Protein AF-A0A943BG78-F1 (afdb_monomer_lite)

Structure (mmCIF, N/CA/C/O backbone):
data_AF-A0A943BG78-F1
#
_entry.id   AF-A0A943BG78-F1
#
loop_
_atom_site.group_PDB
_atom_site.id
_atom_site.type_symbol
_atom_site.label_atom_id
_atom_site.label_alt_id
_atom_site.label_comp_id
_atom_site.label_asym_id
_atom_site.label_entity_id
_atom_site.label_seq_id
_atom_site.pdbx_PDB_ins_code
_atom_site.Cartn_x
_atom_site.Cartn_y
_atom_site.Cartn_z
_atom_site.occupancy
_atom_site.B_iso_or_equiv
_atom_site.auth_seq_id
_atom_site.auth_comp_id
_atom_site.auth_asym_id
_atom_site.auth_atom_id
_atom_site.pdbx_PDB_model_num
ATOM 1 N N . MET A 1 1 ? -17.210 7.456 -48.202 1.00 39.53 1 MET A N 1
ATOM 2 C CA . MET A 1 1 ? -17.140 6.620 -46.983 1.00 39.53 1 MET A CA 1
ATOM 3 C C . MET A 1 1 ? -15.702 6.633 -46.489 1.00 39.53 1 MET A C 1
ATOM 5 O O . MET A 1 1 ? -14.835 6.156 -47.210 1.00 39.53 1 MET A O 1
ATOM 9 N N . ALA A 1 2 ? -15.424 7.260 -45.343 1.00 47.00 2 ALA A N 1
ATOM 10 C CA . ALA A 1 2 ? -14.077 7.287 -44.774 1.00 47.00 2 ALA A CA 1
ATOM 11 C C . ALA A 1 2 ? -13.689 5.871 -44.321 1.00 47.00 2 ALA A C 1
ATOM 13 O O . ALA A 1 2 ? -14.439 5.219 -43.595 1.00 47.00 2 ALA A O 1
ATOM 14 N N . LYS A 1 3 ? -12.545 5.378 -44.802 1.00 54.47 3 LYS A N 1
ATOM 15 C CA . LYS A 1 3 ? -11.995 4.066 -44.450 1.00 54.47 3 LYS A CA 1
ATOM 16 C C . LYS A 1 3 ? -11.648 4.117 -42.959 1.00 54.47 3 LYS A C 1
ATOM 18 O O . LYS A 1 3 ? -10.756 4.866 -42.574 1.00 54.47 3 LYS A O 1
ATOM 23 N N . LYS A 1 4 ? -12.401 3.400 -42.120 1.00 53.25 4 LYS A N 1
ATOM 24 C CA . LYS A 1 4 ? -12.138 3.293 -40.679 1.00 53.25 4 LYS A CA 1
ATOM 25 C C . LYS A 1 4 ? -10.719 2.737 -40.538 1.00 53.25 4 LYS A C 1
ATOM 27 O O . LYS A 1 4 ? -10.489 1.592 -40.918 1.00 53.25 4 LYS A O 1
ATOM 32 N N . ILE A 1 5 ? -9.766 3.576 -40.130 1.00 58.62 5 ILE A N 1
ATOM 33 C CA . ILE A 1 5 ? -8.393 3.139 -39.864 1.00 58.62 5 ILE A CA 1
ATOM 34 C C . ILE A 1 5 ? -8.507 2.002 -38.854 1.00 58.62 5 ILE A C 1
ATOM 36 O O . ILE A 1 5 ? -9.194 2.147 -37.841 1.00 58.62 5 ILE A O 1
ATOM 40 N N . ASP A 1 6 ? -7.908 0.858 -39.177 1.00 66.12 6 ASP A N 1
ATOM 41 C CA . ASP A 1 6 ? -7.857 -0.271 -38.262 1.00 66.12 6 ASP A CA 1
ATOM 42 C C . ASP A 1 6 ? -6.999 0.149 -37.066 1.00 66.12 6 ASP A C 1
ATOM 44 O O . ASP A 1 6 ? -5.770 0.189 -37.134 1.00 66.12 6 ASP A O 1
ATOM 48 N N . THR A 1 7 ? -7.669 0.532 -35.982 1.00 73.56 7 THR A N 1
ATOM 49 C CA . THR A 1 7 ? -7.053 1.011 -34.743 1.00 73.56 7 THR A CA 1
ATOM 50 C C . THR A 1 7 ? -6.074 -0.012 -34.172 1.00 73.56 7 THR A C 1
ATOM 52 O O . THR A 1 7 ? -5.108 0.366 -33.517 1.00 73.56 7 THR A O 1
ATOM 55 N N . SER A 1 8 ? -6.263 -1.301 -34.483 1.00 79.12 8 SER A N 1
ATOM 56 C CA . SER A 1 8 ? -5.342 -2.368 -34.100 1.00 79.12 8 SER A CA 1
ATOM 57 C C . SER A 1 8 ? -4.021 -2.314 -34.871 1.00 79.12 8 SER A C 1
ATOM 59 O O . SER A 1 8 ? -2.964 -2.565 -34.295 1.00 79.12 8 SER A O 1
ATOM 61 N N . TYR A 1 9 ? -4.048 -1.968 -36.161 1.00 84.12 9 TYR A N 1
ATOM 62 C CA . TYR A 1 9 ? -2.832 -1.817 -36.962 1.00 84.12 9 TYR A CA 1
ATOM 63 C C . TYR A 1 9 ? -1.991 -0.631 -36.481 1.00 84.12 9 TYR A C 1
ATOM 65 O O . TYR A 1 9 ? -0.787 -0.783 -36.275 1.00 84.12 9 TYR A O 1
ATOM 73 N N . GLN A 1 10 ? -2.631 0.519 -36.247 1.00 79.31 10 GLN A N 1
ATOM 74 C CA . GLN A 1 10 ? -1.935 1.718 -35.779 1.00 79.31 10 GLN A CA 1
ATOM 75 C C . GLN A 1 10 ? -1.282 1.484 -34.409 1.00 79.31 10 GLN A C 1
ATOM 77 O O . GLN A 1 10 ? -0.088 1.717 -34.268 1.00 79.31 10 GLN A O 1
ATOM 82 N N . ALA A 1 11 ? -2.008 0.888 -33.456 1.00 77.88 11 ALA A N 1
ATOM 83 C CA . ALA A 1 11 ? -1.472 0.584 -32.128 1.00 77.88 11 ALA A CA 1
ATOM 84 C C . ALA A 1 11 ? -0.255 -0.363 -32.164 1.00 77.88 11 ALA A C 1
ATOM 86 O O . ALA A 1 11 ? 0.706 -0.181 -31.416 1.00 77.88 11 ALA A O 1
ATOM 87 N N . ARG A 1 12 ? -0.253 -1.366 -33.057 1.00 83.12 12 ARG A N 1
ATOM 88 C CA . ARG A 1 12 ? 0.915 -2.246 -33.251 1.00 83.12 12 ARG A CA 1
ATOM 89 C C . ARG A 1 12 ? 2.113 -1.480 -33.807 1.00 83.12 12 ARG A C 1
ATOM 91 O O . ARG A 1 12 ? 3.240 -1.737 -33.392 1.00 83.12 12 ARG A O 1
ATOM 98 N N . MET A 1 13 ? 1.873 -0.565 -34.745 1.00 89.81 13 MET A N 1
ATOM 99 C CA . MET A 1 13 ? 2.929 0.250 -35.340 1.00 89.81 13 MET A CA 1
ATOM 100 C C . MET A 1 13 ? 3.528 1.225 -34.329 1.00 89.81 13 MET A C 1
ATOM 102 O O . MET A 1 13 ? 4.747 1.305 -34.209 1.00 89.81 13 MET A O 1
ATOM 106 N N . ASP A 1 14 ? 2.684 1.885 -33.540 1.00 83.75 14 ASP A N 1
ATOM 107 C CA . ASP A 1 14 ? 3.117 2.800 -32.484 1.00 83.75 14 ASP A CA 1
ATOM 108 C C . ASP A 1 14 ? 3.955 2.064 -31.425 1.00 83.75 14 ASP A C 1
ATOM 110 O O . ASP A 1 14 ? 5.005 2.559 -31.011 1.00 83.75 14 ASP A O 1
ATOM 114 N N . GLY A 1 15 ? 3.569 0.833 -31.064 1.00 87.31 15 GLY A N 1
ATOM 115 C CA . GLY A 1 15 ? 4.357 -0.032 -30.180 1.00 87.31 15 GLY A CA 1
ATOM 116 C C . GLY A 1 15 ? 5.723 -0.412 -30.749 1.00 87.31 15 GLY A C 1
ATOM 117 O O . GLY A 1 15 ? 6.721 -0.353 -30.031 1.00 87.31 15 GLY A O 1
ATOM 118 N N . MET A 1 16 ? 5.799 -0.743 -32.042 1.00 92.38 16 MET A N 1
ATOM 119 C CA . MET A 1 16 ? 7.075 -1.032 -32.710 1.00 92.38 16 MET A CA 1
ATOM 120 C C . MET A 1 16 ? 7.984 0.203 -32.774 1.00 92.38 16 MET A C 1
ATOM 122 O O . MET A 1 16 ? 9.176 0.097 -32.488 1.00 92.38 16 MET A O 1
ATOM 126 N N . ILE A 1 17 ? 7.429 1.378 -33.093 1.00 91.19 17 ILE A N 1
ATOM 127 C CA . ILE A 1 17 ? 8.175 2.646 -33.145 1.00 91.19 17 ILE A CA 1
ATOM 128 C C . ILE A 1 17 ? 8.693 3.030 -31.755 1.00 91.19 17 ILE A C 1
ATOM 130 O O . ILE A 1 17 ? 9.845 3.445 -31.620 1.00 91.19 17 ILE A O 1
ATOM 134 N N . TYR A 1 18 ? 7.864 2.887 -30.719 1.00 89.31 18 TYR A N 1
ATOM 135 C CA . TYR A 1 18 ? 8.264 3.139 -29.337 1.00 89.31 18 TYR A CA 1
ATOM 136 C C . TYR A 1 18 ? 9.400 2.208 -28.898 1.00 89.31 18 TYR A C 1
ATOM 138 O O . TYR A 1 18 ? 10.418 2.686 -28.397 1.00 89.31 18 TYR A O 1
ATOM 146 N N . ALA A 1 19 ? 9.254 0.899 -29.134 1.00 92.31 19 ALA A N 1
ATOM 147 C CA . ALA A 1 19 ? 10.262 -0.089 -28.766 1.00 92.31 19 ALA A CA 1
ATOM 148 C C . ALA A 1 19 ? 11.602 0.186 -29.462 1.00 92.31 19 ALA A C 1
ATOM 150 O O . ALA A 1 19 ? 12.644 0.167 -28.808 1.00 92.31 19 ALA A O 1
ATOM 151 N N . LEU A 1 20 ? 11.572 0.512 -30.761 1.00 93.81 20 LEU A N 1
ATOM 152 C CA . LEU A 1 20 ? 12.767 0.890 -31.513 1.00 93.81 20 LEU A CA 1
ATOM 153 C C . LEU A 1 20 ? 13.437 2.127 -30.903 1.00 93.81 20 LEU A C 1
ATOM 155 O O . LEU A 1 20 ? 14.622 2.083 -30.586 1.00 93.81 20 LEU A O 1
ATOM 159 N N . ARG A 1 21 ? 12.666 3.191 -30.647 1.00 91.12 21 ARG A N 1
ATOM 160 C CA . ARG A 1 21 ? 13.179 4.434 -30.051 1.00 91.12 21 ARG A CA 1
ATOM 161 C C . ARG A 1 21 ? 13.810 4.203 -28.676 1.00 91.12 21 ARG A C 1
ATOM 163 O O . ARG A 1 21 ? 14.840 4.797 -28.369 1.00 91.12 21 ARG A O 1
ATOM 170 N N . LEU A 1 22 ? 13.190 3.375 -27.835 1.00 88.25 22 LEU A N 1
ATOM 171 C CA . LEU A 1 22 ? 13.706 3.074 -26.500 1.00 88.25 22 LEU A CA 1
ATOM 172 C C . LEU A 1 22 ? 15.021 2.290 -26.577 1.00 88.25 22 LEU A C 1
ATOM 174 O O . LEU A 1 22 ? 15.964 2.619 -25.861 1.00 88.25 22 LEU A O 1
ATOM 178 N N . VAL A 1 23 ? 15.117 1.309 -27.478 1.00 95.31 23 VAL A N 1
ATOM 179 C CA . VAL A 1 23 ? 16.351 0.537 -27.690 1.00 95.31 23 VAL A CA 1
ATOM 180 C C . VAL A 1 23 ? 17.470 1.416 -28.241 1.00 95.31 23 VAL A C 1
ATOM 182 O O . VAL A 1 23 ? 18.594 1.320 -27.755 1.00 95.31 23 VAL A O 1
ATOM 185 N N . GLU A 1 24 ? 17.176 2.290 -29.205 1.00 91.94 24 GLU A N 1
ATOM 186 C CA . GLU A 1 24 ? 18.158 3.228 -29.766 1.00 91.94 24 GLU A CA 1
ATOM 187 C C . GLU A 1 24 ? 18.706 4.198 -28.712 1.00 91.94 24 GLU A C 1
ATOM 189 O O . GLU A 1 24 ? 19.877 4.570 -28.765 1.00 91.94 24 GLU A O 1
ATOM 194 N N . LYS A 1 25 ? 17.874 4.597 -27.744 1.00 90.25 25 LYS A N 1
ATOM 195 C CA . LYS A 1 25 ? 18.242 5.575 -26.715 1.00 90.25 25 LYS A CA 1
ATOM 196 C C . LYS A 1 25 ? 18.899 4.949 -25.479 1.00 90.25 25 LYS A C 1
ATOM 198 O O . LYS A 1 25 ? 19.841 5.522 -24.940 1.00 90.25 25 LYS A O 1
ATOM 203 N N . GLU A 1 26 ? 18.374 3.827 -24.991 1.00 88.88 26 GLU A N 1
ATOM 204 C CA . GLU A 1 26 ? 18.667 3.288 -23.648 1.00 88.88 26 GLU A CA 1
ATOM 205 C C . GLU A 1 26 ? 19.064 1.797 -23.670 1.00 88.88 26 GLU A C 1
ATOM 207 O O . GLU A 1 26 ? 19.402 1.218 -22.637 1.00 88.88 26 GLU A O 1
ATOM 212 N N . GLY A 1 27 ? 19.085 1.170 -24.851 1.00 92.56 27 GLY A N 1
ATOM 213 C CA . GLY A 1 27 ? 19.512 -0.213 -25.045 1.00 92.56 27 GLY A CA 1
ATOM 214 C C . GLY A 1 27 ? 18.426 -1.263 -24.786 1.00 92.56 27 GLY A C 1
ATOM 215 O O . GLY A 1 27 ? 17.316 -0.990 -24.330 1.00 92.56 27 GLY A O 1
ATOM 216 N N . ILE A 1 28 ? 18.760 -2.518 -25.096 1.00 94.94 28 ILE A N 1
ATOM 217 C CA . ILE A 1 28 ? 17.821 -3.652 -25.044 1.00 94.94 28 ILE A CA 1
ATOM 218 C C . ILE A 1 28 ? 17.344 -3.981 -23.619 1.00 94.94 28 ILE A C 1
ATOM 220 O O . ILE A 1 28 ? 16.201 -4.389 -23.430 1.00 94.94 28 ILE A O 1
ATOM 224 N N . GLU A 1 29 ? 18.190 -3.777 -22.605 1.00 92.44 29 GLU A N 1
ATOM 225 C CA . GLU A 1 29 ? 17.834 -4.049 -21.205 1.00 92.44 29 GLU A CA 1
ATOM 226 C C . GLU A 1 29 ? 16.803 -3.050 -20.665 1.00 92.44 29 GLU A C 1
ATOM 228 O O . GLU A 1 29 ? 15.941 -3.428 -19.871 1.00 92.44 29 GLU A O 1
ATOM 233 N N . ALA A 1 30 ? 16.826 -1.799 -21.141 1.00 84.44 30 ALA A N 1
ATOM 234 C CA . ALA A 1 30 ? 15.794 -0.818 -20.818 1.00 84.44 30 ALA A CA 1
ATOM 235 C C . ALA A 1 30 ? 14.431 -1.241 -21.385 1.00 84.44 30 ALA A C 1
ATOM 237 O O . ALA A 1 30 ? 13.432 -1.197 -20.669 1.00 84.44 30 ALA A O 1
ATOM 238 N N . LEU A 1 31 ? 14.397 -1.746 -22.626 1.00 91.12 31 LEU A N 1
ATOM 239 C CA . LEU A 1 31 ? 13.169 -2.267 -23.230 1.00 91.12 31 LEU A CA 1
ATOM 240 C C . LEU A 1 31 ? 12.611 -3.478 -22.465 1.00 91.12 31 LEU A C 1
ATOM 242 O O . LEU A 1 31 ? 11.404 -3.555 -22.259 1.00 91.12 31 LEU A O 1
ATOM 246 N N . LYS A 1 32 ? 13.460 -4.409 -22.009 1.00 88.19 32 LYS A N 1
ATOM 247 C CA . LYS A 1 32 ? 13.003 -5.570 -21.219 1.00 88.19 32 LYS A CA 1
ATOM 248 C C . LYS A 1 32 ? 12.327 -5.149 -19.913 1.00 88.19 32 LYS A C 1
ATOM 250 O O . LYS A 1 32 ? 11.233 -5.629 -19.623 1.00 88.19 32 LYS A O 1
ATOM 255 N N . LYS A 1 33 ? 12.951 -4.231 -19.166 1.00 82.12 33 LYS A N 1
ATOM 256 C CA . LYS A 1 33 ? 12.381 -3.684 -17.925 1.00 82.12 33 LYS A CA 1
ATOM 257 C C . LYS A 1 33 ? 11.066 -2.948 -18.184 1.00 82.12 33 LYS A C 1
ATOM 259 O O . LYS A 1 33 ? 10.117 -3.108 -17.424 1.00 82.12 33 LYS A O 1
ATOM 264 N N . ASP A 1 34 ? 10.996 -2.173 -19.265 1.00 81.00 34 ASP A N 1
ATOM 265 C CA . ASP A 1 34 ? 9.791 -1.429 -19.633 1.00 81.00 34 ASP A CA 1
ATOM 266 C C . ASP A 1 34 ? 8.634 -2.361 -20.048 1.00 81.00 34 ASP A C 1
ATOM 268 O O . ASP A 1 34 ? 7.502 -2.156 -19.613 1.00 81.00 34 ASP A O 1
ATOM 272 N N . ILE A 1 35 ? 8.908 -3.449 -20.782 1.00 83.25 35 ILE A N 1
ATOM 273 C CA . ILE A 1 35 ? 7.909 -4.484 -21.113 1.00 83.25 35 ILE A CA 1
ATOM 274 C C . ILE A 1 35 ? 7.367 -5.161 -19.848 1.00 83.25 35 ILE A C 1
ATOM 276 O O . ILE A 1 35 ? 6.152 -5.304 -19.709 1.00 83.25 35 ILE A O 1
ATOM 280 N N . GLU A 1 36 ? 8.246 -5.572 -18.929 1.00 77.50 36 GLU A N 1
ATOM 281 C CA . GLU A 1 36 ? 7.848 -6.199 -17.662 1.00 77.50 36 GLU A CA 1
ATOM 282 C C . GLU A 1 36 ? 6.965 -5.254 -16.838 1.00 77.50 36 GLU A C 1
ATOM 284 O O . GLU A 1 36 ? 5.871 -5.619 -16.400 1.00 77.50 36 GLU A O 1
ATOM 289 N N . PHE A 1 37 ? 7.397 -4.001 -16.708 1.00 69.62 37 PHE A N 1
ATOM 290 C CA . PHE A 1 37 ? 6.687 -2.982 -15.954 1.00 69.62 37 PHE A CA 1
ATOM 291 C C . PHE A 1 37 ? 5.322 -2.636 -16.564 1.00 69.62 37 PHE A C 1
ATOM 293 O O . PHE A 1 37 ? 4.316 -2.617 -15.852 1.00 69.62 37 PHE A O 1
ATOM 300 N N . ARG A 1 38 ? 5.244 -2.403 -17.880 1.00 75.12 38 ARG A N 1
ATOM 301 C CA . ARG A 1 38 ? 3.977 -2.098 -18.567 1.00 75.12 38 ARG A CA 1
ATOM 302 C C . ARG A 1 38 ? 3.018 -3.286 -18.562 1.00 75.12 38 ARG A C 1
ATOM 304 O O . ARG A 1 38 ? 1.817 -3.081 -18.393 1.00 75.12 38 ARG A O 1
ATOM 311 N N . GLY A 1 39 ? 3.537 -4.507 -18.710 1.00 66.19 39 GLY A N 1
ATOM 312 C CA . GLY A 1 39 ? 2.757 -5.745 -18.673 1.00 66.19 39 GLY A CA 1
ATOM 313 C C . GLY A 1 39 ? 2.151 -6.037 -17.300 1.00 66.19 39 GLY A C 1
ATOM 314 O O . GLY A 1 39 ? 1.007 -6.476 -17.223 1.00 66.19 39 GLY A O 1
ATOM 315 N N . ALA A 1 40 ? 2.873 -5.731 -16.219 1.00 59.12 40 ALA A N 1
ATOM 316 C CA . ALA A 1 40 ? 2.367 -5.882 -14.856 1.00 59.12 40 ALA A CA 1
ATOM 317 C C . ALA A 1 40 ? 1.310 -4.826 -14.480 1.00 59.12 40 ALA A C 1
ATOM 319 O O . ALA A 1 40 ? 0.439 -5.101 -13.657 1.00 59.12 40 ALA A O 1
ATOM 320 N N . ASN A 1 41 ? 1.374 -3.633 -15.085 1.00 50.81 41 ASN A N 1
ATOM 321 C CA . ASN A 1 41 ? 0.605 -2.462 -14.646 1.00 50.81 41 ASN A CA 1
ATOM 322 C C . ASN A 1 41 ? -0.450 -1.965 -15.655 1.00 50.81 41 ASN A C 1
ATOM 324 O O . ASN A 1 41 ? -1.063 -0.927 -15.417 1.00 50.81 41 ASN A O 1
ATOM 328 N N . PHE A 1 42 ? -0.677 -2.677 -16.769 1.00 62.31 42 PHE A N 1
ATOM 329 C CA . PHE A 1 42 ? -1.624 -2.295 -17.834 1.00 62.31 42 PHE A CA 1
ATOM 330 C C . PHE A 1 42 ? -1.470 -0.834 -18.290 1.00 62.31 42 PHE A C 1
ATOM 332 O O . PHE A 1 42 ? -2.452 -0.106 -18.413 1.00 62.31 42 PHE A O 1
ATOM 339 N N . VAL A 1 43 ? -0.232 -0.394 -18.522 1.00 65.12 43 VAL A N 1
ATOM 340 C CA . VAL A 1 43 ? 0.093 1.006 -18.841 1.00 65.12 43 VAL A CA 1
ATOM 341 C C . VAL A 1 43 ? 0.094 1.225 -20.362 1.00 65.12 43 VAL A C 1
ATOM 343 O O . VAL A 1 43 ? 0.966 0.670 -21.040 1.00 65.12 43 VAL A O 1
ATOM 346 N N . PRO A 1 44 ? -0.822 2.049 -20.915 1.00 69.56 44 PRO A N 1
ATOM 347 C CA . PRO A 1 44 ? -0.799 2.436 -22.325 1.00 69.56 44 PRO A CA 1
ATOM 348 C C . PRO A 1 44 ? 0.526 3.071 -22.780 1.00 69.56 44 PRO A C 1
ATOM 350 O O . PRO A 1 44 ? 1.223 3.738 -22.011 1.00 69.56 44 PRO A O 1
ATOM 353 N N . LEU A 1 45 ? 0.871 2.880 -24.056 1.00 69.88 45 LEU A N 1
ATOM 354 C CA . LEU A 1 45 ? 2.111 3.384 -24.669 1.00 69.88 45 LEU A CA 1
ATOM 355 C C . LEU A 1 45 ? 2.172 4.916 -24.721 1.00 69.88 45 LEU A C 1
ATOM 357 O O . LEU A 1 45 ? 3.255 5.495 -24.723 1.00 69.88 45 LEU A O 1
ATOM 361 N N . GLU A 1 46 ? 1.012 5.566 -24.732 1.00 68.38 46 GLU A N 1
ATOM 362 C CA . GLU A 1 46 ? 0.833 7.016 -24.766 1.00 68.38 46 GLU A CA 1
ATOM 363 C C . GLU A 1 46 ? 1.292 7.696 -23.468 1.00 68.38 46 GLU A C 1
ATOM 365 O O . GLU A 1 46 ? 1.487 8.911 -23.435 1.00 68.38 46 GLU A O 1
ATOM 370 N N . ILE A 1 47 ? 1.483 6.920 -22.399 1.00 64.81 47 ILE A N 1
ATOM 371 C CA . ILE A 1 47 ? 1.911 7.424 -21.101 1.00 64.81 47 ILE A CA 1
ATOM 372 C C . ILE A 1 47 ? 3.441 7.476 -21.069 1.00 64.81 47 ILE A C 1
ATOM 374 O O . ILE A 1 47 ? 4.134 6.450 -21.060 1.00 64.81 47 ILE A O 1
ATOM 378 N N . ASN A 1 48 ? 3.967 8.701 -21.055 1.00 68.31 48 ASN A N 1
ATOM 379 C CA . ASN A 1 48 ? 5.390 8.966 -20.871 1.00 68.31 48 ASN A CA 1
ATOM 380 C C . ASN A 1 48 ? 5.784 8.868 -19.378 1.00 68.31 48 ASN A C 1
ATOM 382 O O . ASN A 1 48 ? 4.934 8.740 -18.499 1.00 68.31 48 ASN A O 1
ATOM 386 N N . ARG A 1 49 ? 7.087 8.926 -19.072 1.00 64.12 49 ARG A N 1
ATOM 387 C CA . ARG A 1 49 ? 7.594 8.762 -17.696 1.00 64.12 49 ARG A CA 1
ATOM 388 C C . ARG A 1 49 ? 7.081 9.830 -16.719 1.00 64.12 49 ARG A C 1
ATOM 390 O O . ARG A 1 49 ? 6.852 9.514 -15.559 1.00 64.12 49 ARG A O 1
ATOM 397 N N . GLU A 1 50 ? 6.907 11.068 -17.167 1.00 67.50 50 GLU A N 1
ATOM 398 C CA . GLU A 1 50 ? 6.387 12.164 -16.337 1.00 67.50 50 GLU A CA 1
ATOM 399 C C . GLU A 1 50 ? 4.912 11.916 -16.008 1.00 67.50 50 GLU A C 1
ATOM 401 O O . GLU A 1 50 ? 4.525 11.911 -14.841 1.00 67.50 50 GLU A O 1
ATOM 406 N N . THR A 1 51 ? 4.120 11.546 -17.017 1.00 69.50 51 THR A N 1
ATOM 407 C CA . THR A 1 51 ? 2.724 11.132 -16.849 1.00 69.50 51 THR A CA 1
ATOM 408 C C . THR A 1 51 ? 2.606 9.884 -15.966 1.00 69.50 51 THR A C 1
ATOM 410 O O . THR A 1 51 ? 1.653 9.766 -15.203 1.00 69.50 51 THR A O 1
ATOM 413 N N . MET A 1 52 ? 3.579 8.966 -15.991 1.00 68.94 52 MET A N 1
ATOM 414 C CA . MET A 1 52 ? 3.609 7.818 -15.074 1.00 68.94 52 MET A CA 1
ATOM 415 C C . MET A 1 52 ? 3.754 8.235 -13.610 1.00 68.94 52 MET A C 1
ATOM 417 O O . MET A 1 52 ? 3.065 7.679 -12.757 1.00 68.94 52 MET A O 1
ATOM 421 N N . VAL A 1 53 ? 4.619 9.207 -13.309 1.00 69.81 53 VAL A N 1
ATOM 422 C CA . VAL A 1 53 ? 4.786 9.727 -11.941 1.00 69.81 53 VAL A CA 1
ATOM 423 C C . VAL A 1 53 ? 3.497 10.400 -11.467 1.00 69.81 53 VAL A C 1
ATOM 425 O O . VAL A 1 53 ? 3.046 10.152 -10.348 1.00 69.81 53 VAL A O 1
ATOM 428 N N . GLU A 1 54 ? 2.857 11.189 -12.330 1.00 72.06 54 GLU A N 1
ATOM 429 C CA . GLU A 1 54 ? 1.567 11.822 -12.032 1.00 72.06 54 GLU A CA 1
ATOM 430 C C . GLU A 1 54 ? 0.459 10.790 -11.786 1.00 72.06 54 GLU A C 1
ATOM 432 O O . GLU A 1 54 ? -0.302 10.906 -10.823 1.00 72.06 54 GLU A O 1
ATOM 437 N N . ILE A 1 55 ? 0.385 9.748 -12.620 1.00 71.50 55 ILE A N 1
ATOM 438 C CA . ILE A 1 55 ? -0.581 8.655 -12.466 1.00 71.50 55 ILE A CA 1
ATOM 439 C C . ILE A 1 55 ? -0.326 7.890 -11.173 1.00 71.50 55 ILE A C 1
ATOM 441 O O . ILE A 1 55 ? -1.280 7.599 -10.454 1.00 71.50 55 ILE A O 1
ATOM 445 N N . TYR A 1 56 ? 0.932 7.598 -10.845 1.00 74.69 56 TYR A N 1
ATOM 446 C CA . TYR A 1 56 ? 1.278 6.932 -9.594 1.00 74.69 56 TYR A CA 1
ATOM 447 C C . TYR A 1 56 ? 0.829 7.759 -8.385 1.00 74.69 56 TYR A C 1
ATOM 449 O O . TYR A 1 56 ? 0.132 7.242 -7.511 1.00 74.69 56 TYR A O 1
ATOM 457 N N . GLY A 1 57 ? 1.125 9.063 -8.376 1.00 74.62 57 GLY A N 1
ATOM 458 C CA . GLY A 1 57 ? 0.666 9.978 -7.328 1.00 74.62 57 GLY A CA 1
ATOM 459 C C . GLY A 1 57 ? -0.862 10.038 -7.228 1.00 74.62 57 GLY A C 1
ATOM 460 O O . GLY A 1 57 ? -1.423 9.964 -6.134 1.00 74.62 57 GLY A O 1
ATOM 461 N N . MET A 1 58 ? -1.557 10.093 -8.367 1.00 73.50 58 MET A N 1
ATOM 462 C CA . MET A 1 58 ? -3.020 10.091 -8.418 1.00 73.50 58 MET A CA 1
ATOM 463 C C . MET A 1 58 ? -3.620 8.781 -7.890 1.00 73.50 58 MET A C 1
ATOM 465 O O . MET A 1 58 ? -4.601 8.813 -7.142 1.00 73.50 58 MET A O 1
ATOM 469 N N . LEU A 1 59 ? -3.052 7.633 -8.266 1.00 76.12 59 LEU A N 1
ATOM 470 C CA . LEU A 1 59 ? -3.490 6.317 -7.806 1.00 76.12 59 LEU A CA 1
ATOM 471 C C . LEU A 1 59 ? -3.248 6.157 -6.306 1.00 76.12 59 LEU A C 1
ATOM 473 O O . LEU A 1 59 ? -4.175 5.774 -5.595 1.00 76.12 59 LEU A O 1
ATOM 477 N N . ALA A 1 60 ? -2.063 6.519 -5.811 1.00 78.94 60 ALA A N 1
ATOM 478 C CA . ALA A 1 60 ? -1.738 6.482 -4.388 1.00 78.94 60 ALA A CA 1
ATOM 479 C C . ALA A 1 60 ? -2.694 7.362 -3.567 1.00 78.94 60 ALA A C 1
ATOM 481 O O . ALA A 1 60 ? -3.270 6.901 -2.576 1.00 78.94 60 ALA A O 1
ATOM 482 N N . ALA A 1 61 ? -2.945 8.597 -4.018 1.00 76.25 61 ALA A N 1
ATOM 483 C CA . ALA A 1 61 ? -3.896 9.497 -3.373 1.00 76.25 61 ALA A CA 1
ATOM 484 C C . ALA A 1 61 ? -5.317 8.912 -3.384 1.00 76.25 61 ALA A C 1
ATOM 486 O O . ALA A 1 61 ? -5.988 8.893 -2.352 1.00 76.25 61 ALA A O 1
ATOM 487 N N . ARG A 1 62 ? -5.772 8.374 -4.524 1.00 72.50 62 ARG A N 1
ATOM 488 C CA . ARG A 1 62 ? -7.104 7.767 -4.653 1.00 72.50 62 ARG A CA 1
ATOM 489 C C . ARG A 1 62 ? -7.270 6.556 -3.742 1.00 72.50 62 ARG A C 1
ATOM 491 O O . ARG A 1 62 ? -8.281 6.476 -3.045 1.00 72.50 62 ARG A O 1
ATOM 498 N N . ILE A 1 63 ? -6.314 5.627 -3.748 1.00 82.25 63 ILE A N 1
ATOM 499 C CA . ILE A 1 63 ? -6.336 4.420 -2.911 1.00 82.25 63 ILE A CA 1
ATOM 500 C C . ILE A 1 63 ? -6.392 4.823 -1.439 1.00 82.25 63 ILE A C 1
ATOM 502 O O . ILE A 1 63 ? -7.280 4.368 -0.720 1.00 82.25 63 ILE A O 1
ATOM 506 N N . THR A 1 64 ? -5.514 5.735 -1.014 1.00 85.00 64 THR A N 1
ATOM 507 C CA . THR A 1 64 ? -5.439 6.192 0.381 1.00 85.00 64 THR A CA 1
ATOM 508 C C . THR A 1 64 ? -6.740 6.856 0.825 1.00 85.00 64 THR A C 1
ATOM 510 O O . THR A 1 64 ? -7.306 6.468 1.845 1.00 85.00 64 THR A O 1
ATOM 513 N N . GLN A 1 65 ? -7.271 7.801 0.040 1.00 82.12 65 GLN A N 1
ATOM 514 C CA . GLN A 1 65 ? -8.512 8.501 0.387 1.00 82.12 65 GLN A CA 1
ATOM 515 C C . GLN A 1 65 ? -9.725 7.569 0.395 1.00 82.12 65 GLN A C 1
ATOM 517 O O . GLN A 1 65 ? -10.561 7.652 1.295 1.00 82.12 65 GLN A O 1
ATOM 522 N N . THR A 1 66 ? -9.810 6.651 -0.571 1.00 84.12 66 THR A N 1
ATOM 523 C CA . THR A 1 66 ? -10.908 5.678 -0.641 1.00 84.12 66 THR A CA 1
ATOM 524 C C . THR A 1 66 ? -10.863 4.734 0.559 1.00 84.12 66 THR A C 1
ATOM 526 O O . THR A 1 66 ? -11.862 4.596 1.262 1.00 84.12 66 THR A O 1
ATOM 529 N N . MET A 1 67 ? -9.702 4.137 0.850 1.00 91.38 67 MET A N 1
ATOM 530 C CA . MET A 1 67 ? -9.535 3.222 1.982 1.00 91.38 67 MET A CA 1
ATOM 531 C C . MET A 1 67 ? -9.819 3.910 3.315 1.00 91.38 67 MET A C 1
ATOM 533 O O . MET A 1 67 ? -10.616 3.405 4.103 1.00 91.38 67 MET A O 1
ATOM 537 N N . LEU A 1 68 ? -9.226 5.081 3.560 1.00 94.69 68 LEU A N 1
ATOM 538 C CA . LEU A 1 68 ? -9.413 5.814 4.811 1.00 94.69 68 LEU A CA 1
ATOM 539 C C . LEU A 1 68 ? -10.877 6.215 5.014 1.00 94.69 68 LEU A C 1
ATOM 541 O O . LEU A 1 68 ? -11.418 6.031 6.104 1.00 94.69 68 LEU A O 1
ATOM 545 N N . THR A 1 69 ? -11.549 6.679 3.957 1.00 93.06 69 THR A N 1
ATOM 546 C CA . THR A 1 69 ? -12.981 7.007 4.012 1.00 93.06 69 THR A CA 1
ATOM 547 C C . THR A 1 69 ? -13.814 5.781 4.383 1.00 93.06 69 THR A C 1
ATOM 549 O O . THR A 1 69 ? -14.647 5.858 5.288 1.00 93.06 69 THR A O 1
ATOM 552 N N . MET A 1 70 ? -13.562 4.635 3.742 1.00 96.12 70 MET A N 1
ATOM 553 C CA . MET A 1 70 ? -14.289 3.394 4.023 1.00 96.12 70 MET A CA 1
ATOM 554 C C . MET A 1 70 ? -14.022 2.858 5.431 1.00 96.12 70 MET A C 1
ATOM 556 O O . MET A 1 70 ? -14.953 2.397 6.091 1.00 96.12 70 MET A O 1
ATOM 560 N N . VAL A 1 71 ? -12.788 2.955 5.931 1.00 97.62 71 VAL A N 1
ATOM 561 C CA . VAL A 1 71 ? -12.447 2.562 7.306 1.00 97.62 71 VAL A CA 1
ATOM 562 C C . VAL A 1 71 ? -13.161 3.456 8.321 1.00 97.62 71 VAL A C 1
ATOM 564 O O . VAL A 1 71 ? -13.787 2.939 9.244 1.00 97.62 71 VAL A O 1
ATOM 567 N N . LEU A 1 72 ? -13.142 4.781 8.141 1.00 98.06 72 LEU A N 1
ATOM 568 C CA . LEU A 1 72 ? -13.829 5.716 9.041 1.00 98.06 72 LEU A CA 1
ATOM 569 C C . LEU A 1 72 ? -15.350 5.508 9.037 1.00 98.06 72 LEU A C 1
ATOM 571 O O . LEU A 1 72 ? -15.963 5.488 10.105 1.00 98.06 72 LEU A O 1
ATOM 575 N N . ALA A 1 73 ? -15.952 5.303 7.861 1.00 97.94 73 ALA A N 1
ATOM 576 C CA . ALA A 1 73 ? -17.370 4.968 7.741 1.00 97.94 73 ALA A CA 1
ATOM 577 C C . ALA A 1 73 ? -17.693 3.641 8.450 1.00 97.94 73 ALA A C 1
ATOM 579 O O . ALA A 1 73 ? -18.610 3.577 9.264 1.00 97.94 73 ALA A O 1
ATOM 580 N N . THR A 1 74 ? -16.866 2.611 8.250 1.00 98.31 74 THR A N 1
ATOM 581 C CA . THR A 1 74 ? -17.028 1.310 8.917 1.00 98.31 74 THR A CA 1
ATOM 582 C C . THR A 1 74 ? -16.917 1.434 10.437 1.00 98.31 74 THR A C 1
ATOM 584 O O . THR A 1 74 ? -17.698 0.821 11.164 1.00 98.31 74 THR A O 1
ATOM 587 N N . LEU A 1 75 ? -15.977 2.230 10.956 1.00 98.31 75 LEU A N 1
ATOM 588 C CA . LEU A 1 75 ? -15.822 2.473 12.396 1.00 98.31 75 LEU A CA 1
ATOM 589 C C . LEU A 1 75 ? -17.013 3.244 12.978 1.00 98.31 75 LEU A C 1
ATOM 591 O O . LEU A 1 75 ? -17.472 2.931 14.080 1.00 98.31 75 LEU A O 1
ATOM 595 N N . ARG A 1 76 ? -17.551 4.215 12.236 1.00 97.88 76 ARG A N 1
ATOM 596 C CA . ARG A 1 76 ? -18.785 4.913 12.608 1.00 97.88 76 ARG A CA 1
ATOM 597 C C . ARG A 1 76 ? -19.956 3.938 12.703 1.00 97.88 76 ARG A C 1
ATOM 599 O O . ARG A 1 76 ? -20.619 3.909 13.734 1.00 97.88 76 ARG A O 1
ATOM 606 N N . ASP A 1 77 ? -20.172 3.126 11.675 1.00 98.00 77 ASP A N 1
ATOM 607 C CA . ASP A 1 77 ? -21.364 2.280 11.570 1.00 98.00 77 ASP A CA 1
ATOM 608 C C . ASP A 1 77 ? -21.294 1.063 12.501 1.00 98.00 77 ASP A C 1
ATOM 610 O O . ASP A 1 77 ? -22.270 0.721 13.164 1.00 98.00 77 ASP A O 1
ATOM 614 N N . SER A 1 78 ? -20.124 0.426 12.610 1.00 97.81 78 SER A N 1
ATOM 615 C CA . SER A 1 78 ? -19.958 -0.798 13.408 1.00 97.81 78 SER A CA 1
ATOM 616 C C . SER A 1 78 ? -19.678 -0.546 14.891 1.00 97.81 78 SER A C 1
ATOM 618 O O . SER A 1 78 ? -19.995 -1.397 15.723 1.00 97.81 78 SER A O 1
ATOM 620 N N . LYS A 1 79 ? -19.054 0.588 15.245 1.00 95.69 79 LYS A N 1
ATOM 621 C CA . LYS A 1 79 ? -18.651 0.905 16.629 1.00 95.69 79 LYS A CA 1
ATOM 622 C C . LYS A 1 79 ? -19.311 2.163 17.188 1.00 95.69 79 LYS A C 1
ATOM 624 O O . LYS A 1 79 ? -19.051 2.505 18.342 1.00 95.69 79 LYS A O 1
ATOM 629 N N . GLY A 1 80 ? -20.118 2.873 16.399 1.00 96.75 80 GLY A N 1
ATOM 630 C CA . GLY A 1 80 ? -20.748 4.127 16.815 1.00 96.75 80 GLY A CA 1
ATOM 631 C C . GLY A 1 80 ? -19.739 5.244 17.090 1.00 96.75 80 GLY A C 1
ATOM 632 O O . GLY A 1 80 ? -20.000 6.111 17.924 1.00 96.75 80 GLY A O 1
ATOM 633 N N . TRP A 1 81 ? -18.546 5.206 16.483 1.00 98.19 81 TRP A N 1
ATOM 634 C CA . TRP A 1 81 ? -17.520 6.216 16.749 1.00 98.19 81 TRP A CA 1
ATOM 635 C C . TRP A 1 81 ? -17.980 7.599 16.280 1.00 98.19 81 TRP A C 1
ATOM 637 O O . TRP A 1 81 ? -18.323 7.799 15.118 1.00 98.19 81 TRP A O 1
ATOM 647 N N . GLY A 1 82 ? -17.976 8.553 17.213 1.00 96.19 82 GLY A N 1
ATOM 648 C CA . GLY A 1 82 ? -18.241 9.962 16.942 1.00 96.19 82 GLY A CA 1
ATOM 649 C C . GLY A 1 82 ? -16.999 10.717 16.468 1.00 96.19 82 GLY A C 1
ATOM 650 O O . GLY A 1 82 ? -15.887 10.186 16.457 1.00 96.19 82 GLY A O 1
ATOM 651 N N . GLU A 1 83 ? -17.196 11.990 16.135 1.00 97.75 83 GLU A N 1
ATOM 652 C CA . GLU A 1 83 ? -16.208 12.868 15.495 1.00 97.75 83 GLU A CA 1
ATOM 653 C C . GLU A 1 83 ? -14.806 12.798 16.111 1.00 97.75 83 GLU A C 1
ATOM 655 O O . GLU A 1 83 ? -13.840 12.569 15.389 1.00 97.75 83 GLU A O 1
ATOM 660 N N . LYS A 1 84 ? -14.689 12.947 17.438 1.00 98.06 84 LYS A N 1
ATOM 661 C CA . LYS A 1 84 ? -13.389 12.967 18.124 1.00 98.06 84 LYS A CA 1
ATOM 662 C C . LYS A 1 84 ? -12.569 11.702 17.849 1.00 98.06 84 LYS A C 1
ATOM 664 O O . LYS A 1 84 ? -11.444 11.794 17.385 1.00 98.06 84 LYS A O 1
ATOM 669 N N . ARG A 1 85 ? -13.161 10.519 18.0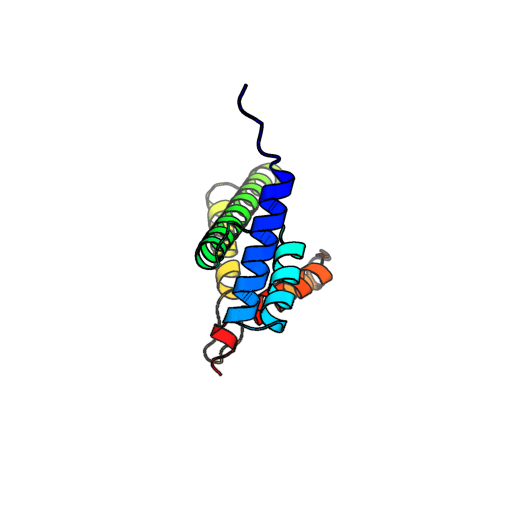50 1.00 98.25 85 ARG A N 1
ATOM 670 C CA . ARG A 1 85 ? -12.466 9.235 17.843 1.00 98.25 85 ARG A CA 1
ATOM 671 C C . ARG A 1 85 ? -12.094 9.008 16.379 1.00 98.25 85 ARG A C 1
ATOM 673 O O . ARG A 1 85 ? -11.056 8.422 16.100 1.00 98.25 85 ARG A O 1
ATOM 680 N N . LEU A 1 86 ? -12.941 9.460 15.452 1.00 98.38 86 LEU A N 1
ATOM 681 C CA . LEU A 1 86 ? -12.665 9.357 14.019 1.00 98.38 86 LEU A CA 1
ATOM 682 C C . LEU A 1 86 ? -11.509 10.274 13.599 1.00 98.38 86 LEU A C 1
ATOM 684 O O . LEU A 1 86 ? -10.664 9.843 12.821 1.00 98.38 86 LEU A O 1
ATOM 688 N N . LYS A 1 87 ? -11.438 11.500 14.136 1.00 98.12 87 LYS A N 1
ATOM 689 C CA . LYS A 1 87 ? -10.304 12.413 13.920 1.00 98.12 87 LYS A CA 1
ATOM 690 C C . LYS A 1 87 ? -9.007 11.839 14.486 1.00 98.12 87 LYS A C 1
ATOM 692 O O . LYS A 1 87 ? -8.038 11.738 13.744 1.00 98.12 87 LYS A O 1
ATOM 697 N N . ASP A 1 88 ? -9.035 11.359 15.729 1.00 98.00 88 ASP A N 1
ATOM 698 C CA . ASP A 1 88 ? -7.865 10.751 16.376 1.00 98.00 88 ASP A CA 1
ATOM 699 C C . ASP A 1 88 ? -7.342 9.543 15.568 1.00 98.00 88 ASP A C 1
ATOM 701 O O . ASP A 1 88 ? -6.140 9.398 15.340 1.00 98.00 88 ASP A O 1
ATOM 705 N N . PHE A 1 89 ? -8.244 8.681 15.075 1.00 97.81 89 PHE A N 1
ATOM 706 C CA . PHE A 1 89 ? -7.865 7.561 14.207 1.00 97.81 89 PHE A CA 1
ATOM 707 C C . PHE A 1 89 ? -7.275 8.035 12.879 1.00 97.81 89 PHE A C 1
ATOM 709 O O . PHE A 1 89 ? -6.2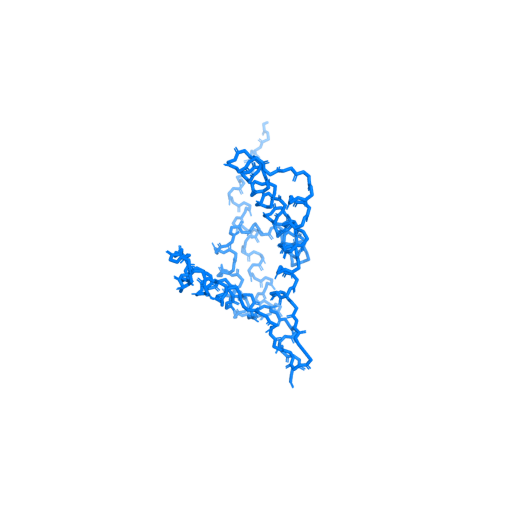55 7.504 12.444 1.00 97.81 89 PHE A O 1
ATOM 716 N N . LYS A 1 90 ? -7.916 9.019 12.236 1.00 97.19 90 LYS A N 1
ATOM 717 C CA . LYS A 1 90 ? -7.467 9.579 10.959 1.00 97.19 90 LYS A CA 1
ATOM 718 C C . LYS A 1 90 ? -6.035 10.105 11.070 1.00 97.19 90 LYS A C 1
ATOM 720 O O . LYS A 1 90 ? -5.193 9.716 10.268 1.00 97.19 90 LYS A O 1
ATOM 725 N N . GLU A 1 91 ? -5.760 10.921 12.084 1.00 97.00 91 GLU A N 1
ATOM 726 C CA . GLU A 1 91 ? -4.433 11.497 12.328 1.00 97.00 91 GLU A CA 1
ATOM 727 C C . GLU A 1 91 ? -3.380 10.410 12.578 1.00 97.00 91 GLU A C 1
ATOM 729 O O . GLU A 1 91 ? -2.289 10.451 12.010 1.00 97.00 91 GLU A O 1
ATOM 734 N N . MET A 1 92 ? -3.713 9.390 13.374 1.00 95.75 92 MET A N 1
ATOM 735 C CA . MET A 1 92 ? -2.802 8.274 13.638 1.00 95.75 92 MET A CA 1
ATOM 736 C C . MET A 1 92 ? -2.531 7.427 12.386 1.00 95.75 92 MET A C 1
ATOM 738 O O . MET A 1 92 ? -1.401 6.988 12.168 1.00 95.75 92 MET A O 1
ATOM 742 N N . PHE A 1 93 ? -3.553 7.184 11.563 1.00 94.56 93 PHE A N 1
ATOM 743 C CA . PHE A 1 93 ? -3.406 6.450 10.309 1.00 94.56 93 PHE A CA 1
ATOM 744 C C . PHE A 1 93 ? -2.494 7.204 9.335 1.00 94.56 93 PHE A C 1
ATOM 746 O O . PHE A 1 93 ? -1.546 6.626 8.810 1.00 94.56 93 PHE A O 1
ATOM 753 N N . GLU A 1 94 ? -2.725 8.506 9.152 1.00 92.69 94 GLU A N 1
ATOM 754 C CA . GLU A 1 94 ? -1.897 9.355 8.289 1.00 92.69 94 GLU A CA 1
ATOM 755 C C . GLU A 1 94 ? -0.445 9.419 8.780 1.00 92.69 94 GLU A C 1
ATOM 757 O O . GLU A 1 94 ? 0.479 9.296 7.976 1.00 92.69 94 GLU A O 1
ATOM 762 N N . LYS A 1 95 ? -0.226 9.506 10.099 1.00 91.88 95 LYS A N 1
ATOM 763 C CA . LYS A 1 95 ? 1.115 9.443 10.697 1.00 91.88 95 LYS A CA 1
ATOM 764 C C . LYS A 1 95 ? 1.840 8.139 10.355 1.00 91.88 95 LYS A C 1
ATOM 766 O O . LYS A 1 95 ? 2.996 8.182 9.949 1.00 91.88 95 LYS A O 1
ATOM 771 N N . LYS A 1 96 ? 1.159 6.993 10.459 1.00 91.50 96 LYS A N 1
ATOM 772 C CA . LYS A 1 96 ? 1.729 5.687 10.087 1.00 91.50 96 LYS A CA 1
ATOM 773 C C . LYS A 1 96 ? 2.082 5.607 8.601 1.00 91.50 96 LYS A C 1
ATOM 775 O O . LYS A 1 96 ? 3.110 5.034 8.263 1.00 91.50 96 LYS A O 1
ATOM 780 N N . CYS A 1 97 ? 1.263 6.183 7.717 1.00 88.94 97 CYS A N 1
ATOM 781 C CA . CYS A 1 97 ? 1.592 6.257 6.290 1.00 88.94 97 CYS A CA 1
ATOM 782 C C . CYS A 1 97 ? 2.888 7.043 6.049 1.00 88.94 97 CYS A C 1
ATOM 784 O O . CYS A 1 97 ? 3.726 6.597 5.273 1.00 88.94 97 CYS A O 1
ATOM 786 N N . ILE A 1 98 ? 3.072 8.170 6.746 1.00 87.62 98 ILE A N 1
ATOM 787 C CA . ILE A 1 98 ? 4.296 8.979 6.654 1.00 87.62 98 ILE A CA 1
ATOM 788 C C . ILE A 1 98 ? 5.505 8.208 7.198 1.00 87.62 98 ILE A C 1
ATOM 790 O O . ILE A 1 98 ? 6.553 8.207 6.567 1.00 87.62 98 ILE A O 1
ATOM 794 N N . GLU A 1 99 ? 5.372 7.531 8.341 1.00 87.62 99 GLU A N 1
ATOM 795 C CA . GLU A 1 99 ? 6.464 6.751 8.950 1.00 87.62 99 GLU A CA 1
ATOM 796 C C . GLU A 1 99 ? 6.950 5.608 8.046 1.00 87.62 99 GLU A C 1
ATOM 798 O O . GLU A 1 99 ? 8.136 5.296 8.032 1.00 87.62 99 GLU A O 1
ATOM 803 N N . VAL A 1 100 ? 6.053 4.996 7.272 1.00 87.88 100 VAL A N 1
ATOM 804 C CA . VAL A 1 100 ? 6.416 3.952 6.303 1.00 87.88 100 VAL A CA 1
ATOM 805 C C . VAL A 1 100 ? 7.159 4.523 5.089 1.00 87.88 100 VAL A C 1
ATOM 807 O O . VAL A 1 100 ? 8.072 3.882 4.569 1.00 87.88 100 VAL A O 1
ATOM 810 N N . ASP A 1 101 ? 6.770 5.710 4.623 1.00 83.38 101 ASP A N 1
ATOM 811 C CA . ASP A 1 101 ? 7.370 6.345 3.442 1.00 83.38 101 ASP A CA 1
ATOM 812 C C . ASP A 1 101 ? 8.672 7.109 3.753 1.00 83.38 101 ASP A C 1
ATOM 814 O O . ASP A 1 101 ? 9.507 7.328 2.874 1.00 83.38 101 ASP A O 1
ATOM 818 N N . ALA A 1 102 ? 8.861 7.524 5.006 1.00 84.44 102 ALA A N 1
ATOM 819 C CA . ALA A 1 102 ? 10.003 8.320 5.429 1.00 84.44 102 ALA A CA 1
ATOM 820 C C . ALA A 1 102 ? 11.273 7.480 5.637 1.00 84.44 102 ALA A C 1
ATOM 822 O O . ALA A 1 102 ? 11.238 6.372 6.181 1.00 84.44 102 ALA A O 1
ATOM 823 N N . LEU A 1 103 ? 12.411 8.080 5.276 1.00 82.69 103 LEU A N 1
ATOM 824 C CA . LEU A 1 103 ? 13.745 7.551 5.545 1.00 82.69 103 LEU A CA 1
ATOM 825 C C . LEU A 1 103 ? 14.366 8.219 6.774 1.00 82.69 103 LEU A C 1
ATOM 827 O O . LEU A 1 103 ? 14.215 9.424 6.997 1.00 82.69 103 LEU A O 1
ATOM 831 N N . ASP A 1 104 ? 15.075 7.422 7.557 1.00 80.31 104 ASP A N 1
ATOM 832 C CA . ASP A 1 104 ? 15.904 7.834 8.671 1.00 80.31 104 ASP A CA 1
ATOM 833 C C . ASP A 1 104 ? 17.195 8.521 8.175 1.00 80.31 104 ASP A C 1
ATOM 835 O O . ASP A 1 104 ? 17.505 8.505 6.978 1.00 80.31 104 ASP A O 1
ATOM 839 N N . PRO A 1 105 ? 17.982 9.142 9.072 1.00 80.69 105 PRO A N 1
ATOM 840 C CA . PRO A 1 105 ? 19.233 9.804 8.696 1.00 80.69 105 PRO A CA 1
ATOM 841 C C . PRO A 1 105 ? 20.288 8.883 8.065 1.00 80.69 105 PRO A C 1
ATOM 843 O O . PRO A 1 105 ? 21.243 9.379 7.473 1.00 80.69 105 PRO A O 1
ATOM 846 N N . ASN A 1 106 ? 20.136 7.563 8.193 1.00 79.94 106 ASN A N 1
ATOM 847 C CA . ASN A 1 106 ? 21.008 6.558 7.595 1.00 79.94 106 ASN A CA 1
ATOM 848 C C . ASN A 1 106 ? 20.460 6.056 6.248 1.00 79.94 106 ASN A C 1
ATOM 850 O O . ASN A 1 106 ? 21.030 5.130 5.669 1.00 79.94 106 ASN A O 1
ATOM 854 N N . GLY A 1 107 ? 19.351 6.626 5.758 1.00 76.38 107 GLY A N 1
ATOM 855 C CA . GLY A 1 107 ? 18.653 6.237 4.536 1.00 76.38 107 GLY A CA 1
ATOM 856 C C . GLY A 1 107 ? 17.946 4.882 4.639 1.00 76.38 107 GLY A C 1
ATOM 857 O O . GLY A 1 107 ? 17.887 4.143 3.660 1.00 76.38 107 GLY A O 1
ATOM 858 N N . GLU A 1 108 ? 17.500 4.476 5.825 1.00 78.38 108 GLU A N 1
ATOM 859 C CA . GLU A 1 108 ? 16.644 3.303 6.043 1.00 78.38 108 GLU A CA 1
ATOM 860 C C . GLU A 1 108 ? 15.213 3.733 6.369 1.00 78.38 108 GLU A C 1
ATOM 862 O O . GLU A 1 108 ? 14.991 4.798 6.923 1.00 78.38 108 GLU A O 1
ATOM 867 N N . HIS A 1 109 ? 14.206 2.924 6.048 1.00 81.12 109 HIS A N 1
ATOM 868 C CA . HIS A 1 109 ? 12.821 3.275 6.386 1.00 81.12 109 HIS A CA 1
ATOM 869 C C . HIS A 1 109 ? 12.584 3.242 7.902 1.00 81.12 109 HIS A C 1
ATOM 871 O O . HIS A 1 109 ? 12.951 2.263 8.553 1.00 81.12 109 HIS A O 1
ATOM 877 N N . TYR A 1 110 ? 11.887 4.247 8.450 1.00 83.12 110 TYR A N 1
ATOM 878 C CA . TYR A 1 110 ? 11.523 4.273 9.879 1.00 83.12 110 TYR A CA 1
ATOM 879 C C . TYR A 1 110 ? 10.621 3.099 10.288 1.00 83.12 110 TYR A C 1
ATOM 881 O O . TYR A 1 110 ? 10.684 2.633 11.427 1.00 83.12 110 TYR A O 1
ATOM 889 N N . ALA A 1 111 ? 9.769 2.630 9.375 1.00 87.44 111 ALA A N 1
ATOM 890 C CA . ALA A 1 111 ? 8.945 1.444 9.558 1.00 87.44 111 ALA A CA 1
ATOM 891 C C . ALA A 1 111 ? 8.701 0.738 8.220 1.00 87.44 111 ALA A C 1
ATOM 893 O O . ALA A 1 111 ? 8.630 1.377 7.170 1.00 87.44 111 ALA A O 1
ATOM 894 N N . ARG A 1 112 ? 8.499 -0.584 8.243 1.00 91.19 112 ARG A N 1
ATOM 895 C CA . ARG A 1 112 ? 8.035 -1.336 7.070 1.00 91.19 112 ARG A CA 1
ATOM 896 C C . ARG A 1 112 ? 6.573 -1.742 7.225 1.00 91.19 112 ARG A C 1
ATOM 898 O O . ARG A 1 112 ? 6.136 -2.132 8.308 1.00 91.19 112 ARG A O 1
ATOM 905 N N . ILE A 1 113 ? 5.813 -1.758 6.125 1.00 92.12 113 ILE A N 1
ATOM 906 C CA . ILE A 1 113 ? 4.433 -2.291 6.128 1.00 92.12 113 ILE A CA 1
ATOM 907 C C . ILE A 1 113 ? 4.435 -3.751 6.595 1.00 92.12 113 ILE A C 1
ATOM 909 O O . ILE A 1 113 ? 3.560 -4.164 7.361 1.00 92.12 113 ILE A O 1
ATOM 913 N N . SER A 1 114 ? 5.452 -4.520 6.190 1.00 93.56 114 SER A N 1
ATOM 914 C CA . SER A 1 114 ? 5.630 -5.904 6.631 1.00 93.56 114 SER A CA 1
ATOM 915 C C . SER A 1 114 ? 5.724 -6.049 8.149 1.00 93.56 114 SER A C 1
ATOM 917 O O . SER A 1 114 ? 5.303 -7.074 8.683 1.00 93.56 114 SER A O 1
ATOM 919 N N . ASP A 1 115 ? 6.254 -5.047 8.852 1.00 93.56 115 ASP A N 1
ATOM 920 C CA . ASP A 1 115 ? 6.398 -5.099 10.308 1.00 93.56 115 ASP A CA 1
ATOM 921 C C . ASP A 1 115 ? 5.036 -4.962 10.980 1.00 93.56 115 ASP A C 1
ATOM 923 O O . ASP A 1 115 ? 4.715 -5.738 11.879 1.00 93.56 115 ASP A O 1
ATOM 927 N N . TYR A 1 116 ? 4.181 -4.064 10.481 1.00 94.44 116 TYR A N 1
ATOM 928 C CA . TYR A 1 116 ? 2.803 -3.957 10.958 1.00 94.44 116 TYR A CA 1
ATOM 929 C C . TYR A 1 116 ? 1.978 -5.207 10.645 1.00 94.44 116 TYR A C 1
ATOM 931 O O . TYR A 1 116 ? 1.210 -5.645 11.498 1.00 94.44 116 TYR A O 1
ATOM 939 N N . ALA A 1 117 ? 2.149 -5.819 9.470 1.00 95.06 117 ALA A N 1
ATOM 940 C CA . ALA A 1 117 ? 1.470 -7.072 9.135 1.00 95.06 117 ALA A CA 1
ATOM 941 C C . ALA A 1 117 ? 1.842 -8.201 10.113 1.00 95.06 117 ALA A C 1
ATOM 943 O O . ALA A 1 117 ? 0.961 -8.864 10.660 1.00 95.06 117 ALA A O 1
ATOM 944 N N . LYS A 1 118 ? 3.141 -8.368 10.394 1.00 95.38 118 LYS A N 1
ATOM 945 C CA . LYS A 1 118 ? 3.641 -9.348 11.373 1.00 95.38 118 LYS A CA 1
ATOM 946 C C . LYS A 1 118 ? 3.168 -9.037 12.794 1.00 95.38 118 LYS A C 1
ATOM 948 O O . LYS A 1 118 ? 2.834 -9.955 13.538 1.00 95.38 118 LYS A O 1
ATOM 953 N N . LEU A 1 119 ? 3.130 -7.758 13.174 1.00 96.00 119 LEU A N 1
ATOM 954 C CA . LEU A 1 119 ? 2.645 -7.315 14.483 1.00 96.00 119 LEU A CA 1
ATOM 955 C C . LEU A 1 119 ? 1.162 -7.659 14.670 1.00 96.00 119 LEU A C 1
ATOM 957 O O . LEU A 1 119 ? 0.793 -8.231 15.691 1.00 96.00 119 LEU A O 1
ATOM 961 N N . LEU A 1 120 ? 0.326 -7.370 13.670 1.00 96.56 120 LEU A N 1
ATOM 962 C CA . LEU A 1 120 ? -1.106 -7.677 13.694 1.00 96.56 120 LEU A CA 1
ATOM 963 C C . LEU A 1 120 ? -1.375 -9.184 13.758 1.00 96.56 120 LEU A C 1
ATOM 965 O O . LEU A 1 120 ? -2.274 -9.609 14.487 1.00 96.56 120 LEU A O 1
ATOM 969 N N . GLU A 1 121 ? -0.584 -10.001 13.060 1.00 97.00 121 GLU A N 1
ATOM 970 C CA . GLU A 1 121 ? -0.690 -11.456 13.184 1.00 97.00 121 GLU A CA 1
ATOM 971 C C . GLU A 1 121 ? -0.295 -11.915 14.593 1.00 97.00 121 GLU A C 1
ATOM 973 O O . GLU A 1 121 ? -1.036 -12.665 15.227 1.00 97.00 121 GLU A O 1
ATOM 978 N N . LYS A 1 122 ? 0.837 -11.427 15.109 1.00 97.25 122 LYS A N 1
ATOM 979 C CA . LYS A 1 122 ? 1.372 -11.821 16.418 1.00 97.25 122 LYS A CA 1
ATOM 980 C C . LYS A 1 122 ? 0.471 -11.408 17.585 1.00 97.25 122 LYS A C 1
ATOM 982 O O . LYS A 1 122 ? 0.286 -12.194 18.508 1.00 97.25 122 LYS A O 1
ATOM 987 N N . GLU A 1 123 ? -0.038 -10.179 17.582 1.00 97.75 123 GLU A N 1
ATOM 988 C CA . GLU A 1 123 ? -0.737 -9.592 18.735 1.00 97.75 123 GLU A CA 1
ATOM 989 C C . GLU A 1 123 ? -2.257 -9.708 18.639 1.00 97.75 123 GLU A C 1
ATOM 991 O O . GLU A 1 123 ? -2.933 -9.820 19.659 1.00 97.75 123 GLU A O 1
ATOM 996 N N . CYS A 1 124 ? -2.802 -9.678 17.422 1.00 96.69 124 CYS A N 1
ATOM 997 C CA . CYS A 1 124 ? -4.246 -9.664 17.189 1.00 96.69 124 CYS A CA 1
ATOM 998 C C . CYS A 1 124 ? -4.751 -10.920 16.462 1.00 96.69 124 CYS A C 1
ATOM 1000 O O . CYS A 1 124 ? -5.960 -11.073 16.299 1.00 96.69 124 CYS A O 1
ATOM 1002 N N . GLY A 1 125 ? -3.861 -11.809 16.001 1.00 96.56 125 GLY A N 1
ATOM 1003 C CA . GLY A 1 125 ? -4.233 -12.985 15.207 1.00 96.56 125 GLY A CA 1
ATOM 1004 C C . GLY A 1 125 ? -4.752 -12.649 13.805 1.00 96.56 125 GLY A C 1
ATOM 1005 O O . GLY A 1 125 ? -5.348 -13.505 13.152 1.00 96.56 125 GLY A O 1
ATOM 1006 N N . ILE A 1 126 ? -4.559 -11.411 13.335 1.00 96.75 126 ILE A N 1
ATOM 1007 C CA . ILE A 1 126 ? -5.055 -10.947 12.035 1.00 96.75 126 ILE A CA 1
ATOM 1008 C C . ILE A 1 126 ? -3.977 -11.200 10.986 1.00 96.75 126 ILE A C 1
ATOM 1010 O O . ILE A 1 126 ? -2.941 -10.539 10.977 1.00 96.75 126 ILE A O 1
ATOM 1014 N N . LYS A 1 127 ? -4.235 -12.148 10.083 1.00 95.69 127 LYS A N 1
ATOM 1015 C CA . LYS A 1 127 ? -3.331 -12.446 8.970 1.00 95.69 127 LYS A CA 1
ATOM 1016 C C . LYS A 1 127 ? -3.604 -11.514 7.800 1.00 95.69 127 LYS A C 1
ATOM 1018 O O . LYS A 1 127 ? -4.718 -11.467 7.284 1.00 95.69 127 LYS A O 1
ATOM 1023 N N . MET A 1 128 ? -2.560 -10.820 7.373 1.00 94.94 128 MET A N 1
ATOM 1024 C CA . MET A 1 128 ? -2.540 -10.061 6.127 1.00 94.94 128 MET A CA 1
ATOM 1025 C C . MET A 1 128 ? -1.867 -10.891 5.030 1.00 94.94 128 MET A C 1
ATOM 1027 O O . MET A 1 128 ? -1.139 -11.840 5.323 1.00 94.94 128 MET A O 1
ATOM 1031 N N . ASP A 1 129 ? -2.075 -10.514 3.771 1.00 95.31 129 ASP A N 1
ATOM 1032 C CA . ASP A 1 129 ? -1.350 -11.094 2.638 1.00 95.31 129 ASP A CA 1
ATOM 1033 C C . ASP A 1 129 ? 0.114 -10.616 2.636 1.00 95.31 129 ASP A C 1
ATOM 1035 O O . ASP A 1 129 ? 0.483 -9.625 2.002 1.00 95.31 129 ASP A O 1
ATOM 1039 N N . LEU A 1 130 ? 0.943 -11.300 3.428 1.00 93.25 130 LEU A N 1
ATOM 1040 C CA . LEU A 1 130 ? 2.342 -10.938 3.630 1.00 93.25 130 LEU A CA 1
ATOM 1041 C C . LEU A 1 130 ? 3.174 -11.106 2.353 1.00 93.25 130 LEU A C 1
ATOM 1043 O O . LEU A 1 130 ? 4.120 -10.347 2.153 1.00 93.25 130 LEU A O 1
ATOM 1047 N N . GLU A 1 131 ? 2.827 -12.065 1.493 1.00 94.00 131 GLU A N 1
ATOM 1048 C CA . GLU A 1 131 ? 3.525 -12.293 0.227 1.00 94.00 131 GLU A CA 1
ATOM 1049 C C . GLU A 1 131 ? 3.378 -11.075 -0.689 1.00 94.00 131 GLU A C 1
ATOM 1051 O O . GLU A 1 131 ? 4.380 -10.502 -1.128 1.00 94.00 131 GLU A O 1
ATOM 1056 N N . THR A 1 132 ? 2.142 -10.607 -0.890 1.00 91.81 132 THR A N 1
ATOM 1057 C CA . THR A 1 132 ? 1.879 -9.401 -1.683 1.00 91.81 132 THR A CA 1
ATOM 1058 C C . THR A 1 132 ? 2.520 -8.163 -1.056 1.00 91.81 132 THR A C 1
ATOM 1060 O O . THR A 1 132 ? 3.132 -7.368 -1.770 1.00 91.81 132 THR A O 1
ATOM 106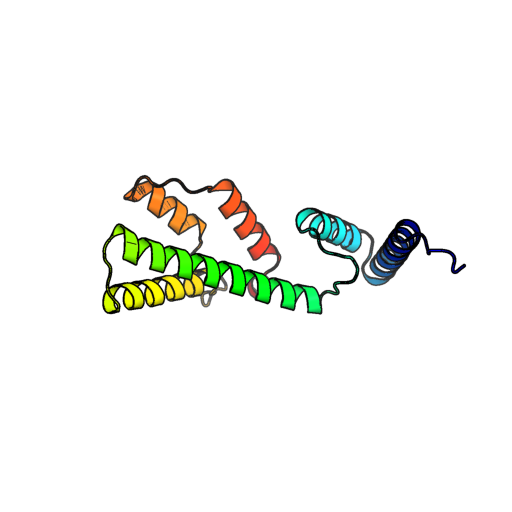3 N N . ILE A 1 133 ? 2.448 -8.004 0.272 1.00 93.0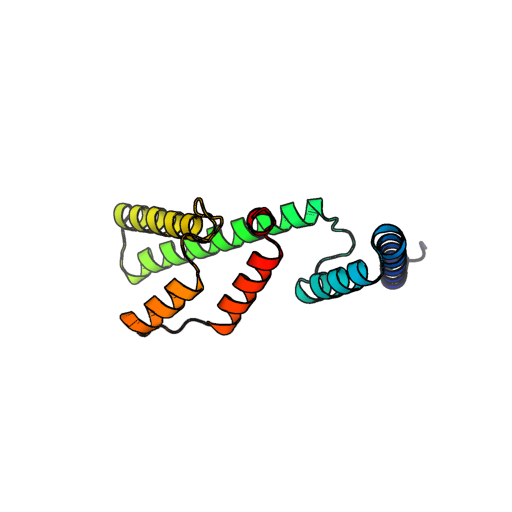6 133 ILE A N 1
ATOM 1064 C CA . ILE A 1 133 ? 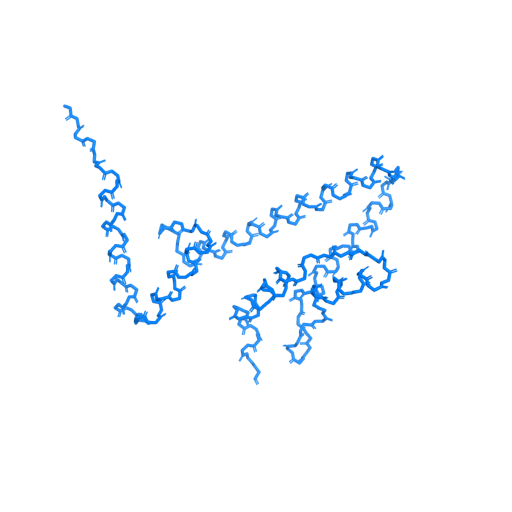3.071 -6.868 0.977 1.00 93.06 133 ILE A CA 1
ATOM 1065 C C . ILE A 1 133 ? 4.585 -6.833 0.745 1.00 93.06 133 ILE A C 1
ATOM 1067 O O . ILE A 1 133 ? 5.132 -5.779 0.422 1.00 93.06 133 ILE A O 1
ATOM 1071 N N . LEU A 1 134 ? 5.267 -7.972 0.886 1.00 92.44 134 LEU A N 1
ATOM 1072 C CA . LEU A 1 134 ? 6.713 -8.053 0.685 1.00 92.44 134 LEU A CA 1
ATOM 1073 C C . LEU A 1 134 ? 7.097 -7.765 -0.766 1.00 92.44 134 LEU A C 1
ATOM 1075 O O . LEU A 1 134 ? 8.082 -7.067 -0.995 1.00 92.44 134 LEU A O 1
ATOM 1079 N N . LYS A 1 135 ? 6.312 -8.248 -1.734 1.00 90.25 135 LYS A N 1
ATOM 1080 C CA . LYS A 1 135 ? 6.542 -7.965 -3.153 1.00 90.25 135 LYS A CA 1
ATOM 1081 C C . LYS A 1 135 ? 6.435 -6.468 -3.458 1.00 90.25 135 LYS A C 1
ATOM 1083 O O . LYS A 1 135 ? 7.361 -5.900 -4.027 1.00 90.25 135 LYS A O 1
ATOM 1088 N N . VAL A 1 136 ? 5.354 -5.816 -3.020 1.00 86.81 136 VAL A N 1
ATOM 1089 C CA . VAL A 1 136 ? 5.151 -4.369 -3.224 1.00 86.81 136 VAL A CA 1
ATOM 1090 C C . VAL A 1 136 ? 6.268 -3.557 -2.571 1.00 86.81 136 VAL A C 1
ATOM 1092 O O . VAL A 1 136 ? 6.768 -2.605 -3.167 1.00 86.81 136 VAL A O 1
ATOM 1095 N N . GLN A 1 137 ? 6.694 -3.944 -1.369 1.00 88.31 137 GLN A N 1
ATOM 1096 C CA . GLN A 1 137 ? 7.782 -3.269 -0.669 1.00 88.31 137 GLN A CA 1
ATOM 1097 C C . GLN A 1 137 ? 9.114 -3.415 -1.415 1.00 88.31 137 GLN A C 1
ATOM 1099 O O . GLN A 1 137 ? 9.810 -2.427 -1.608 1.00 88.31 137 GLN A O 1
ATOM 1104 N N . GLN A 1 138 ? 9.442 -4.616 -1.902 1.00 87.19 138 GLN A N 1
ATOM 1105 C CA . GLN A 1 138 ? 10.643 -4.833 -2.715 1.00 87.19 138 GLN A CA 1
ATOM 1106 C C . GLN A 1 138 ? 10.626 -4.010 -4.005 1.00 87.19 138 GLN A C 1
ATOM 1108 O O . GLN A 1 138 ? 11.657 -3.473 -4.399 1.00 87.19 138 GLN A O 1
ATOM 1113 N N . ASP A 1 139 ? 9.480 -3.924 -4.676 1.00 82.62 139 ASP A N 1
ATOM 1114 C CA . ASP A 1 139 ? 9.361 -3.154 -5.914 1.00 82.62 139 ASP A CA 1
ATOM 1115 C C . ASP A 1 139 ? 9.446 -1.647 -5.647 1.00 82.62 139 ASP A C 1
ATOM 1117 O O . ASP A 1 139 ? 10.097 -0.933 -6.407 1.00 82.62 139 ASP A O 1
ATOM 1121 N N . THR A 1 140 ? 8.889 -1.179 -4.526 1.00 81.56 140 THR A N 1
ATOM 1122 C CA . THR A 1 140 ? 9.028 0.214 -4.077 1.00 81.56 140 THR A CA 1
ATOM 1123 C C . THR A 1 140 ? 10.495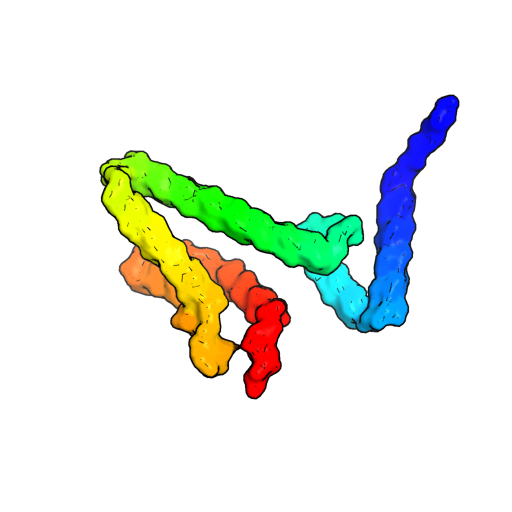 0.547 -3.809 1.00 81.56 140 THR A C 1
ATOM 1125 O O . THR A 1 140 ? 11.017 1.477 -4.420 1.00 81.56 140 THR A O 1
ATOM 1128 N N . ASP A 1 141 ? 11.187 -0.266 -3.005 1.00 83.69 141 ASP A N 1
ATOM 1129 C CA . ASP A 1 141 ? 12.597 -0.068 -2.649 1.00 83.69 141 ASP A CA 1
ATOM 1130 C C . ASP A 1 141 ? 13.510 -0.022 -3.887 1.00 83.69 141 ASP A C 1
ATOM 1132 O O . ASP A 1 141 ? 14.390 0.825 -3.978 1.00 83.69 141 ASP A O 1
ATOM 1136 N N . LYS A 1 142 ? 13.281 -0.890 -4.886 1.00 79.19 142 LYS A N 1
ATOM 1137 C CA . LYS A 1 142 ? 14.050 -0.887 -6.151 1.00 79.19 142 LYS A CA 1
ATOM 1138 C C . LYS A 1 142 ? 13.879 0.393 -6.968 1.00 79.19 142 LYS A C 1
ATOM 1140 O O . LYS A 1 142 ? 14.702 0.675 -7.834 1.00 79.19 142 LYS A O 1
ATOM 1145 N N . THR A 1 143 ? 12.764 1.096 -6.789 1.00 72.00 143 THR A N 1
ATOM 1146 C CA . THR A 1 143 ? 12.441 2.312 -7.549 1.00 72.00 143 THR A CA 1
ATOM 1147 C C . THR A 1 143 ? 12.719 3.592 -6.767 1.00 72.00 143 THR A C 1
ATOM 1149 O O . THR A 1 143 ? 12.716 4.677 -7.357 1.00 72.00 143 THR A O 1
ATOM 1152 N N . ASP A 1 144 ? 12.986 3.476 -5.465 1.00 76.50 144 ASP A N 1
ATOM 1153 C CA . ASP A 1 144 ? 13.269 4.601 -4.591 1.00 76.50 144 ASP A CA 1
ATOM 1154 C C . ASP A 1 144 ? 14.730 5.038 -4.709 1.00 76.50 144 ASP A C 1
ATOM 1156 O O . ASP A 1 144 ? 15.632 4.529 -4.045 1.00 76.50 144 ASP A O 1
ATOM 1160 N N . LYS A 1 145 ? 14.955 6.050 -5.548 1.00 72.56 145 LYS A N 1
ATOM 1161 C CA . LYS A 1 145 ? 16.280 6.642 -5.768 1.00 72.56 145 LYS A CA 1
ATOM 1162 C C . LYS A 1 145 ? 16.930 7.173 -4.489 1.00 72.56 145 LYS A C 1
ATOM 1164 O O . LYS A 1 145 ? 18.150 7.250 -4.435 1.00 72.56 145 LYS A O 1
ATOM 1169 N N . ARG A 1 146 ? 16.146 7.513 -3.455 1.00 75.56 146 ARG A N 1
ATOM 1170 C CA . ARG A 1 146 ? 16.677 7.989 -2.166 1.00 75.56 146 ARG A CA 1
ATOM 1171 C C . ARG A 1 146 ? 17.518 6.914 -1.462 1.00 75.56 146 ARG A C 1
ATOM 1173 O O . ARG A 1 146 ? 18.363 7.247 -0.640 1.00 75.56 146 ARG A O 1
ATOM 1180 N N . LEU A 1 147 ? 17.298 5.635 -1.783 1.00 61.94 147 LEU A N 1
ATOM 1181 C CA . LEU A 1 147 ? 18.052 4.506 -1.235 1.00 61.94 147 LEU A CA 1
ATOM 1182 C C . LEU A 1 147 ? 19.385 4.253 -1.965 1.00 61.94 147 LEU A C 1
ATOM 1184 O O . LEU A 1 147 ? 20.225 3.528 -1.435 1.00 61.94 147 LEU A O 1
ATOM 1188 N N . GLU A 1 148 ? 19.593 4.838 -3.153 1.00 60.16 148 GLU A N 1
ATOM 1189 C CA . GLU A 1 148 ? 20.813 4.679 -3.967 1.00 60.16 148 GLU A CA 1
ATOM 1190 C C . GLU A 1 148 ? 21.929 5.677 -3.589 1.00 60.16 148 GLU A C 1
ATOM 1192 O O . GLU A 1 148 ? 23.080 5.467 -3.957 1.00 60.16 148 GLU A O 1
ATOM 1197 N N . GLU A 1 149 ? 21.614 6.749 -2.852 1.00 56.50 149 GLU A N 1
ATOM 1198 C CA . GLU A 1 149 ? 22.536 7.855 -2.519 1.00 56.50 149 GLU A CA 1
ATOM 1199 C C . GLU A 1 149 ? 23.415 7.607 -1.265 1.00 56.50 149 GLU A C 1
ATOM 1201 O O . GLU A 1 149 ? 23.939 8.560 -0.684 1.00 56.50 149 GLU A O 1
ATOM 1206 N N . LYS A 1 150 ? 23.590 6.346 -0.839 1.00 53.81 150 LYS A N 1
ATOM 1207 C CA . LYS A 1 150 ? 24.485 5.949 0.273 1.00 53.81 150 LYS A CA 1
ATOM 1208 C C . LYS A 1 150 ? 25.906 5.650 -0.203 1.00 53.81 150 LYS A C 1
ATOM 1210 O O . LYS A 1 150 ? 26.847 5.996 0.546 1.00 53.81 150 LYS A O 1
#

Radius of gyration: 21.33 Å; chains: 1; bounding box: 46×26×66 Å

pLDDT: mean 83.96, std 12.91, range [39.53, 98.38]

Sequence (150 aa):
MAKKIDTSYQARMDGMIYALRLVEKEGIEALKKDIEFRGANFVPLEINRETMVEIYGMLAARITQTMLTMVLATLRDSKGWGEKRLKDFKEMFEKKCIEVDALDPNGEHYARISDYAKLLEKECGIKMDLETILKVQQDTDKTDKRLEEK

Foldseek 3Di:
DDDPPPPVVVLVVLVVVLLVVCCVPPNDVSSVVVCVVCVVVVDRPPQDPVNVVVVVVVVVVVVVVVVLVVVLVCCCVVVVDDDVVSVVVSVVVVVVVCQCVDADPVRHGNDAPLVVQVVCCVPVVDHDPSVVSVVVVVVVCVPPCSNVPD

Secondary structure (DSSP, 8-state):
------HHHHHHHHHHHHHHHHHHHH-HHHHHHHHHHHHHHT--TT--HHHHHHHHHHHHHHHHHHHHHHHHHHHHHHH---HHHHHHHHHHHHHHHHHHHPBPTTS-BS--HHHHHHHHHHHH-----HHHHHHHHHHHHHH-GGGT--